Protein AF-A0A2S4XPP6-F1 (afdb_monomer_lite)

Radius of gyration: 17.04 Å; chains: 1; bounding box: 26×26×53 Å

Secondary structure (DSSP, 8-state):
----------------TT---HHHHHHHGGGSPPPPPPSS--SPPPPHHHHHHHHHHHH-

Structure (mmCIF, N/CA/C/O backbone):
data_AF-A0A2S4XPP6-F1
#
_entry.id   AF-A0A2S4XPP6-F1
#
loop_
_atom_site.group_PDB
_atom_site.id
_atom_site.type_symbol
_atom_site.label_atom_id
_atom_site.label_alt_id
_atom_site.label_comp_id
_atom_site.label_asym_id
_atom_site.label_entity_id
_atom_site.label_seq_id
_atom_site.pdbx_PDB_ins_code
_atom_site.Cartn_x
_atom_site.Cartn_y
_atom_site.Cartn_z
_atom_site.occupancy
_atom_site.B_iso_or_equiv
_atom_site.auth_seq_id
_atom_site.auth_comp_id
_atom_site.auth_asym_id
_atom_site.auth_atom_id
_atom_site.pdbx_PDB_model_num
ATOM 1 N N . MET A 1 1 ? 2.067 -13.277 37.506 1.00 40.91 1 MET A N 1
ATOM 2 C CA . MET A 1 1 ? 2.617 -11.927 37.267 1.00 40.91 1 MET A CA 1
ATOM 3 C C . MET A 1 1 ? 1.718 -11.205 36.283 1.00 40.91 1 MET A C 1
ATOM 5 O O . MET A 1 1 ? 1.710 -11.537 35.107 1.00 40.91 1 MET A O 1
ATOM 9 N N . ALA A 1 2 ? 0.882 -10.306 36.793 1.00 47.72 2 ALA A N 1
ATOM 10 C CA . ALA A 1 2 ? -0.006 -9.489 35.984 1.00 47.72 2 ALA A CA 1
ATOM 11 C C . ALA A 1 2 ? 0.752 -8.245 35.510 1.00 47.72 2 ALA A C 1
ATOM 13 O O . ALA A 1 2 ? 1.294 -7.514 36.332 1.00 47.72 2 ALA A O 1
ATOM 14 N N . CYS A 1 3 ? 0.731 -7.974 34.208 1.00 38.62 3 CYS A N 1
ATOM 15 C CA . CYS A 1 3 ? 0.903 -6.617 33.705 1.00 38.62 3 CYS A CA 1
ATOM 16 C C . CYS A 1 3 ? -0.247 -6.334 32.737 1.00 38.62 3 CYS A C 1
ATOM 18 O O . CYS A 1 3 ? -0.137 -6.452 31.521 1.00 38.62 3 CYS A O 1
ATOM 20 N N . ARG A 1 4 ? -1.411 -6.037 33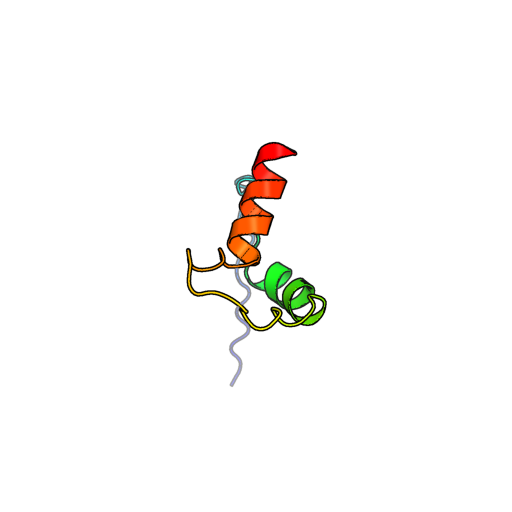.322 1.00 53.50 4 ARG A N 1
ATOM 21 C CA . ARG A 1 4 ? -2.553 -5.464 32.615 1.00 53.50 4 ARG A CA 1
ATOM 22 C C . ARG A 1 4 ? -2.219 -3.992 32.365 1.00 53.50 4 ARG A C 1
ATOM 24 O O . ARG A 1 4 ? -2.505 -3.142 33.203 1.00 53.50 4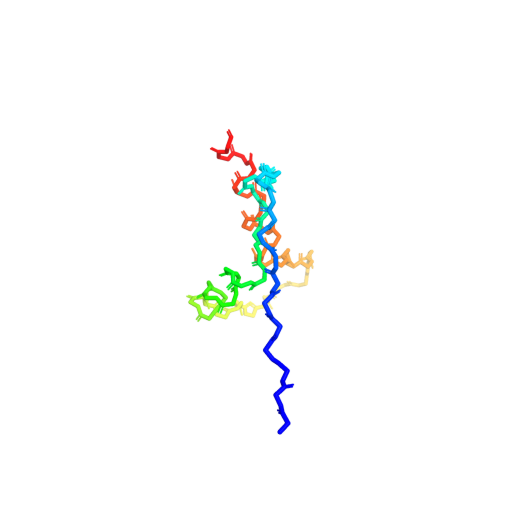 ARG A O 1
ATOM 31 N N . LEU A 1 5 ? -1.589 -3.698 31.231 1.00 52.16 5 LEU A N 1
ATOM 32 C CA . LEU A 1 5 ? -1.436 -2.326 30.757 1.00 52.16 5 LEU A CA 1
ATOM 33 C C . LEU A 1 5 ? -2.780 -1.850 30.197 1.00 52.16 5 LEU A C 1
ATOM 35 O O . LEU A 1 5 ? -3.064 -1.979 29.011 1.00 52.16 5 LEU A O 1
ATOM 39 N N . VAL A 1 6 ? -3.623 -1.292 31.069 1.00 51.31 6 VAL A N 1
ATOM 40 C CA . VAL A 1 6 ? -4.700 -0.393 30.639 1.00 51.31 6 VAL A CA 1
ATOM 41 C C . VAL A 1 6 ? -4.034 0.903 30.175 1.00 51.31 6 VAL A C 1
ATOM 43 O O . VAL A 1 6 ? -3.743 1.807 30.959 1.00 51.31 6 VAL A O 1
ATOM 46 N N . GLY A 1 7 ? -3.734 0.964 28.881 1.00 50.25 7 GLY A N 1
ATOM 47 C CA . GLY A 1 7 ? -3.279 2.166 28.198 1.00 50.25 7 GLY A CA 1
ATOM 48 C C . GLY A 1 7 ? -4.459 3.077 27.880 1.00 50.25 7 GLY A C 1
ATOM 49 O O . GLY A 1 7 ? -5.131 2.899 26.874 1.00 50.25 7 GLY A O 1
ATOM 50 N N . ARG A 1 8 ? -4.708 4.015 28.796 1.00 50.47 8 ARG A N 1
ATOM 51 C CA . ARG A 1 8 ? -5.390 5.314 28.658 1.00 50.47 8 ARG A CA 1
ATOM 52 C C . ARG A 1 8 ? -5.837 5.702 27.239 1.00 50.47 8 ARG A C 1
ATOM 54 O O . ARG A 1 8 ? -5.022 5.805 26.327 1.00 50.47 8 ARG A O 1
ATOM 61 N N . GLY A 1 9 ? -7.122 6.046 27.119 1.00 56.03 9 GLY A N 1
ATOM 62 C CA . GLY A 1 9 ? -7.697 6.677 25.936 1.00 56.03 9 GLY A CA 1
ATOM 63 C C . GLY A 1 9 ? -6.867 7.871 25.465 1.00 56.03 9 GLY A C 1
ATOM 64 O O . GLY A 1 9 ? -6.749 8.885 26.153 1.00 56.03 9 GLY A O 1
ATOM 65 N N . VAL A 1 10 ? -6.301 7.733 24.269 1.00 59.34 10 VAL A N 1
ATOM 66 C CA . VAL A 1 10 ? -5.730 8.832 23.501 1.00 59.34 10 VAL A CA 1
ATOM 67 C C . VAL A 1 10 ? -6.909 9.703 23.073 1.00 59.34 10 VAL A C 1
ATOM 69 O O . VAL A 1 10 ? -7.743 9.279 22.271 1.00 59.34 10 VAL A O 1
ATOM 72 N N . GLY A 1 11 ? -7.025 10.902 23.651 1.00 52.38 11 GLY A N 1
ATOM 73 C CA . GLY A 1 11 ? -7.954 11.918 23.159 1.00 52.38 11 GLY A CA 1
ATOM 74 C C . GLY A 1 11 ? -7.786 12.054 21.646 1.00 52.38 11 GLY A C 1
ATOM 75 O O . GLY A 1 11 ? -6.662 12.001 21.151 1.00 52.38 11 GLY A O 1
ATOM 76 N N . LYS A 1 12 ? -8.900 12.161 20.916 1.00 59.25 12 LYS A N 1
ATOM 77 C CA . LYS A 1 12 ? -8.970 12.178 19.449 1.00 59.25 12 LYS A CA 1
ATOM 78 C C . LYS A 1 12 ? -8.225 13.399 18.869 1.00 59.25 12 LYS A C 1
ATOM 80 O O . LYS A 1 12 ? -8.846 14.301 18.319 1.00 59.25 12 LYS A O 1
ATOM 85 N N . ARG A 1 13 ? -6.890 13.461 18.944 1.00 59.09 13 ARG A N 1
ATOM 86 C CA . ARG A 1 13 ? -6.126 14.143 17.898 1.00 59.09 13 ARG A CA 1
ATOM 87 C C . ARG A 1 13 ? -6.483 13.364 16.650 1.00 59.09 13 ARG A C 1
ATOM 89 O O . ARG A 1 13 ? -6.173 12.176 16.593 1.00 59.09 13 ARG A O 1
ATOM 96 N N . GLN A 1 14 ? -7.222 13.981 15.731 1.00 59.47 14 GLN A N 1
ATOM 97 C CA . GLN A 1 14 ? -7.462 13.378 14.430 1.00 59.47 14 GLN A CA 1
ATOM 98 C C . GLN A 1 14 ? -6.078 13.109 13.845 1.00 59.47 14 GLN A C 1
ATOM 100 O O . GLN A 1 14 ? -5.372 14.032 13.434 1.00 59.47 14 GLN A O 1
ATOM 105 N N . SER A 1 15 ? -5.629 11.855 13.945 1.00 66.81 15 SER A N 1
ATOM 106 C CA . SER A 1 15 ? -4.463 11.409 13.206 1.00 66.81 15 SER A CA 1
ATOM 107 C C . SER A 1 15 ? -4.761 11.762 11.765 1.00 66.81 15 SER A C 1
ATOM 109 O O . SER A 1 15 ? -5.902 11.591 11.325 1.00 66.81 15 SER A O 1
ATOM 111 N N . ARG A 1 16 ? -3.767 12.308 11.063 1.00 82.81 16 ARG A N 1
ATOM 112 C CA . ARG A 1 16 ? -3.917 12.597 9.643 1.00 82.81 16 ARG A CA 1
ATOM 113 C C . ARG A 1 16 ? -4.531 11.346 8.995 1.00 82.81 16 ARG A C 1
ATOM 115 O O . ARG A 1 16 ? -3.952 10.271 9.157 1.00 82.81 16 ARG A O 1
ATOM 122 N N . PRO A 1 17 ? -5.694 11.456 8.348 1.00 85.25 17 PRO A N 1
ATOM 123 C CA . PRO A 1 17 ? -6.512 10.302 7.956 1.00 85.25 17 PRO A CA 1
ATOM 124 C C . PRO A 1 17 ? -5.802 9.367 6.972 1.00 85.25 17 P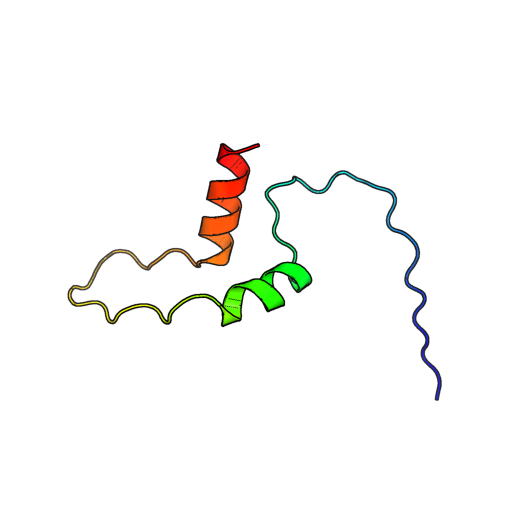RO A C 1
ATOM 126 O O . PRO A 1 17 ? -6.147 8.197 6.855 1.00 85.25 17 PRO A O 1
ATOM 129 N N . TRP A 1 18 ? -4.754 9.866 6.320 1.00 90.56 18 TRP A N 1
ATOM 130 C CA . TRP A 1 18 ? -3.874 9.118 5.433 1.00 90.56 18 TRP A CA 1
ATOM 131 C C . TRP A 1 18 ? -2.695 8.409 6.116 1.00 90.56 18 TRP A C 1
ATOM 133 O O . TRP A 1 18 ? -1.911 7.747 5.440 1.00 90.56 18 TRP A O 1
ATOM 143 N N . ILE A 1 19 ? -2.523 8.535 7.436 1.00 92.38 19 ILE A N 1
ATOM 144 C CA . ILE A 1 19 ? -1.521 7.764 8.182 1.00 92.38 19 ILE A CA 1
ATOM 145 C C . ILE A 1 19 ? -2.105 6.394 8.522 1.00 92.38 19 ILE A C 1
ATOM 147 O O . ILE A 1 19 ? -2.995 6.267 9.360 1.00 92.38 19 ILE A O 1
ATOM 151 N N . VAL A 1 20 ? -1.541 5.358 7.908 1.00 91.81 20 VAL A N 1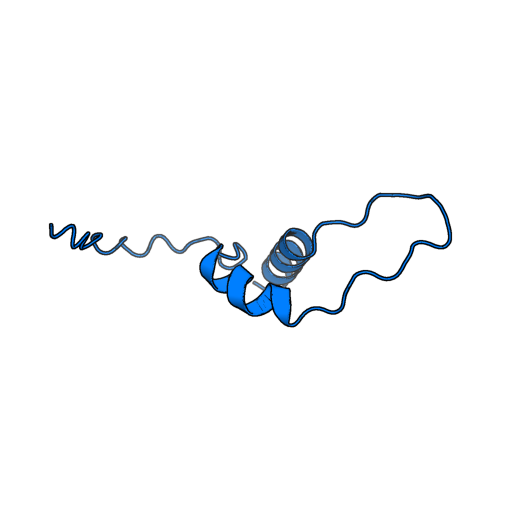
ATOM 152 C CA . VAL A 1 20 ? -1.886 3.957 8.173 1.00 91.81 20 VAL A CA 1
ATOM 153 C C . VAL A 1 20 ? -1.149 3.481 9.429 1.00 91.81 20 VAL A C 1
ATOM 155 O O . VAL A 1 20 ? 0.083 3.481 9.441 1.00 91.81 20 VAL A O 1
ATOM 158 N N . SER A 1 21 ? -1.870 3.075 10.481 1.00 92.31 21 SER A N 1
ATOM 159 C CA . SER A 1 21 ? -1.278 2.506 11.707 1.00 92.31 21 SER A CA 1
ATOM 160 C C . SER A 1 21 ? -0.651 1.130 11.459 1.00 92.31 21 SER A C 1
ATOM 162 O O . SER A 1 21 ? -1.005 0.447 10.498 1.00 92.31 21 SER A O 1
ATOM 164 N N . ASP A 1 22 ? 0.278 0.709 12.322 1.00 92.69 22 ASP A N 1
ATOM 165 C CA . ASP A 1 22 ? 0.911 -0.616 12.208 1.00 92.69 22 ASP A CA 1
ATOM 166 C C . ASP A 1 22 ? -0.110 -1.747 12.388 1.00 92.69 22 ASP A C 1
ATOM 168 O O . ASP A 1 22 ? -0.063 -2.743 11.672 1.00 92.69 22 ASP A O 1
ATOM 172 N N . GLU A 1 23 ? -1.084 -1.558 13.283 1.00 92.81 23 GLU A N 1
ATOM 173 C CA . GLU A 1 23 ? -2.194 -2.495 13.487 1.00 92.81 23 GLU A CA 1
ATOM 174 C C . GLU A 1 23 ? -2.995 -2.693 12.197 1.00 92.81 23 GLU A C 1
ATOM 176 O O . GLU A 1 23 ? -3.174 -3.823 11.751 1.00 92.81 23 GLU A O 1
ATOM 181 N N . LEU A 1 24 ? -3.422 -1.604 11.548 1.00 92.81 24 LEU A N 1
ATOM 182 C CA . LEU A 1 24 ? -4.169 -1.680 10.293 1.00 92.81 24 LEU A CA 1
ATOM 183 C C . LEU A 1 24 ? -3.316 -2.293 9.178 1.00 92.81 24 LEU A C 1
ATOM 185 O O . LEU A 1 24 ? -3.793 -3.134 8.417 1.00 92.81 24 LEU A O 1
ATOM 189 N N . TRP A 1 25 ? -2.045 -1.898 9.101 1.00 95.06 25 TRP A N 1
ATOM 190 C CA . TRP A 1 25 ? -1.110 -2.440 8.125 1.00 95.06 25 TRP A CA 1
ATOM 191 C C . TRP A 1 25 ? -0.932 -3.956 8.277 1.00 95.06 25 TRP A C 1
ATOM 193 O O . TRP A 1 25 ? -0.934 -4.658 7.269 1.00 95.06 25 TRP A O 1
ATOM 203 N N . SER A 1 26 ? -0.891 -4.476 9.510 1.00 96.12 26 SER A N 1
ATOM 204 C CA . SER A 1 26 ? -0.753 -5.915 9.778 1.00 96.12 26 SER A CA 1
ATOM 205 C C . SER A 1 26 ? -1.891 -6.771 9.203 1.00 96.12 26 SER A C 1
ATOM 207 O O . SER A 1 26 ? -1.678 -7.940 8.886 1.00 96.12 26 SER A O 1
ATOM 209 N N . PHE A 1 27 ? -3.081 -6.190 9.015 1.00 95.94 27 PHE A N 1
ATOM 210 C CA . PHE A 1 27 ? -4.218 -6.861 8.380 1.00 95.94 27 PHE A CA 1
ATOM 211 C C . PHE A 1 27 ? -4.208 -6.738 6.853 1.00 95.94 27 PHE A C 1
ATOM 213 O O . PHE A 1 27 ? -4.673 -7.644 6.165 1.00 95.94 27 PHE A O 1
ATOM 220 N N . ILE A 1 28 ? -3.697 -5.627 6.316 1.00 95.19 28 ILE A N 1
ATOM 221 C CA . ILE A 1 28 ? -3.686 -5.344 4.873 1.00 95.19 28 ILE A CA 1
ATOM 222 C C . ILE A 1 28 ? -2.523 -6.056 4.179 1.00 95.19 28 ILE A C 1
ATOM 224 O O . ILE A 1 28 ? -2.715 -6.642 3.117 1.00 95.19 28 ILE A O 1
ATOM 228 N N . GLU A 1 29 ? -1.324 -6.013 4.764 1.00 94.81 29 GLU A N 1
ATOM 229 C CA . GLU A 1 29 ? -0.095 -6.534 4.153 1.00 94.81 29 GLU A CA 1
ATOM 230 C C . GLU A 1 29 ? -0.212 -7.993 3.673 1.00 94.81 29 GLU A C 1
ATOM 232 O O . GLU A 1 29 ? 0.158 -8.252 2.527 1.00 94.81 29 GLU A O 1
ATOM 237 N N . PRO A 1 30 ? -0.783 -8.941 4.446 1.00 96.19 30 PRO A N 1
ATOM 238 C CA . PRO A 1 30 ? -0.903 -10.334 4.009 1.00 96.19 30 PRO A CA 1
ATOM 239 C C . PRO A 1 30 ? -1.850 -10.542 2.821 1.00 96.19 30 PRO A C 1
ATOM 241 O O . PRO A 1 30 ? -1.781 -11.577 2.161 1.00 96.19 30 PRO A O 1
ATOM 244 N N . LEU A 1 31 ? -2.749 -9.588 2.561 1.00 95.56 31 LEU A N 1
ATOM 245 C CA . LEU A 1 31 ? -3.707 -9.649 1.455 1.00 95.56 31 LEU A CA 1
ATOM 246 C C . LEU A 1 31 ? -3.093 -9.174 0.133 1.00 95.56 31 LEU A C 1
ATOM 248 O O . LEU A 1 31 ? -3.662 -9.417 -0.933 1.00 95.56 31 LEU A O 1
ATOM 252 N N . LEU A 1 32 ? -1.950 -8.486 0.185 1.00 93.75 32 LEU A N 1
ATOM 253 C CA . LEU A 1 32 ? -1.278 -7.987 -1.004 1.00 93.75 32 LEU A CA 1
ATOM 254 C C . LEU A 1 32 ? -0.503 -9.114 -1.705 1.00 93.75 32 LEU A C 1
ATOM 256 O O . LEU A 1 32 ? 0.146 -9.940 -1.055 1.00 93.75 32 LEU A O 1
ATOM 260 N N . PRO A 1 33 ? -0.527 -9.159 -3.048 1.00 92.75 33 PRO A N 1
ATOM 261 C CA . PRO A 1 33 ? 0.269 -10.123 -3.789 1.00 92.75 33 PRO A CA 1
ATOM 262 C C . PRO A 1 33 ? 1.762 -9.835 -3.608 1.00 92.75 33 PRO A C 1
ATOM 264 O O . PRO A 1 33 ? 2.188 -8.682 -3.505 1.00 92.75 33 PRO A O 1
ATOM 267 N N . LYS A 1 34 ? 2.580 -10.892 -3.644 1.00 90.19 34 LYS A N 1
ATOM 268 C CA . LYS A 1 34 ? 4.039 -10.743 -3.611 1.00 90.19 34 LYS A CA 1
ATOM 269 C C . LYS A 1 34 ? 4.510 -9.879 -4.792 1.00 90.19 34 LYS A C 1
ATOM 271 O O . LYS A 1 34 ? 4.013 -10.067 -5.907 1.00 90.19 34 LYS A O 1
ATOM 276 N N . PRO A 1 35 ? 5.487 -8.974 -4.589 1.00 85.94 35 PRO A N 1
ATOM 277 C CA . PRO A 1 35 ? 6.034 -8.173 -5.674 1.00 85.94 35 PRO A CA 1
ATOM 278 C C . PRO A 1 35 ? 6.567 -9.057 -6.803 1.00 85.94 35 PRO A C 1
ATOM 280 O O . PRO A 1 35 ? 7.326 -9.997 -6.560 1.00 85.94 35 PRO A O 1
ATOM 283 N N . ALA A 1 36 ? 6.187 -8.740 -8.041 1.00 85.06 36 ALA A N 1
ATOM 284 C CA . ALA A 1 36 ? 6.700 -9.444 -9.207 1.00 85.06 36 ALA A CA 1
ATOM 285 C C . ALA A 1 36 ? 8.227 -9.254 -9.333 1.00 85.06 36 ALA A C 1
ATOM 287 O O . ALA A 1 36 ? 8.734 -8.162 -9.036 1.00 85.06 36 ALA A O 1
ATOM 288 N N . PRO A 1 37 ? 8.966 -10.280 -9.798 1.00 83.81 37 PRO A N 1
ATOM 289 C CA . PRO A 1 37 ? 10.386 -10.147 -10.096 1.00 83.81 37 PRO A CA 1
ATOM 290 C C . PRO A 1 37 ? 10.625 -9.011 -11.094 1.00 83.81 37 PRO A C 1
ATOM 292 O O . PRO A 1 37 ? 9.892 -8.863 -12.074 1.00 83.81 37 PRO A O 1
ATOM 295 N N . LYS A 1 38 ? 11.659 -8.199 -10.863 1.00 81.75 38 LYS A N 1
ATOM 296 C CA . LYS A 1 38 ? 12.025 -7.139 -11.810 1.00 81.75 38 LYS A CA 1
ATOM 297 C C . LYS A 1 38 ? 12.745 -7.741 -13.017 1.00 81.75 38 LYS A C 1
ATOM 299 O O . LYS A 1 38 ? 13.759 -8.405 -12.844 1.00 81.75 38 LYS A O 1
ATOM 304 N N . LEU A 1 39 ? 12.251 -7.445 -14.222 1.00 79.94 39 LEU A N 1
ATOM 305 C CA . LEU A 1 39 ? 12.889 -7.830 -15.492 1.00 79.94 39 LEU A CA 1
ATOM 306 C C . LEU A 1 39 ? 14.042 -6.893 -15.892 1.00 79.94 39 LEU A C 1
ATOM 308 O O . LEU A 1 39 ? 14.945 -7.296 -16.613 1.00 79.94 39 LEU A O 1
ATOM 312 N N . VAL A 1 40 ? 14.020 -5.647 -15.414 1.00 83.38 40 VAL A N 1
ATOM 313 C CA . VAL A 1 40 ? 15.027 -4.615 -15.699 1.00 83.38 40 VAL A CA 1
ATOM 314 C C . VAL A 1 40 ? 15.383 -3.855 -14.427 1.00 83.38 40 VAL A C 1
ATOM 316 O O . VAL A 1 40 ? 14.519 -3.541 -13.600 1.00 83.38 40 VAL A O 1
ATOM 319 N N . SER A 1 41 ? 16.671 -3.551 -14.265 1.00 82.00 41 SER A N 1
ATOM 320 C CA . SER A 1 41 ? 17.166 -2.702 -13.184 1.00 82.00 41 SER A CA 1
ATOM 321 C C . SER A 1 41 ? 16.698 -1.262 -13.393 1.00 82.00 41 SER A C 1
ATOM 323 O O . SER A 1 41 ? 16.862 -0.694 -14.469 1.00 82.00 41 SER A O 1
ATOM 325 N N . GLY A 1 42 ? 16.127 -0.662 -12.354 1.00 86.06 42 GLY A N 1
ATOM 326 C CA . GLY A 1 42 ? 15.594 0.696 -12.388 1.00 86.06 42 GLY A CA 1
ATOM 327 C C . GLY A 1 42 ? 15.257 1.174 -10.983 1.00 86.06 42 GLY A C 1
ATOM 328 O O . GLY A 1 42 ? 15.666 0.551 -9.997 1.00 86.06 42 GLY A O 1
ATOM 329 N N . ARG A 1 43 ? 14.480 2.258 -10.873 1.00 88.56 43 ARG A N 1
ATOM 330 C CA . ARG A 1 43 ? 14.130 2.843 -9.572 1.00 88.56 43 ARG A CA 1
ATOM 331 C C . ARG A 1 43 ? 13.564 1.772 -8.619 1.00 88.56 43 ARG A C 1
ATOM 333 O O . ARG A 1 43 ? 12.723 0.959 -9.029 1.00 88.56 43 ARG A O 1
ATOM 340 N N . PRO A 1 44 ? 14.016 1.720 -7.354 1.00 87.12 44 PRO A N 1
ATOM 341 C CA . PRO A 1 44 ? 13.400 0.872 -6.340 1.00 87.12 44 PRO A CA 1
ATOM 342 C C . PRO A 1 44 ? 11.889 1.119 -6.252 1.00 87.12 44 PRO A C 1
ATOM 344 O O . PRO A 1 44 ? 11.426 2.243 -6.446 1.00 87.12 44 PRO A O 1
ATOM 347 N N . ARG A 1 45 ? 11.118 0.053 -5.999 1.00 88.31 45 ARG A N 1
ATOM 348 C CA . ARG A 1 45 ? 9.669 0.176 -5.796 1.00 88.31 45 ARG A CA 1
ATOM 349 C C . ARG A 1 45 ? 9.444 0.883 -4.458 1.00 88.31 45 ARG A C 1
ATOM 351 O O . ARG A 1 45 ? 10.138 0.579 -3.490 1.00 88.31 45 ARG A O 1
ATOM 358 N N . VAL A 1 46 ? 8.491 1.808 -4.414 1.00 93.00 46 VAL A N 1
ATOM 359 C CA . VAL A 1 46 ? 8.050 2.420 -3.155 1.00 93.00 46 VAL A CA 1
ATOM 360 C C . VAL A 1 46 ? 7.394 1.336 -2.287 1.00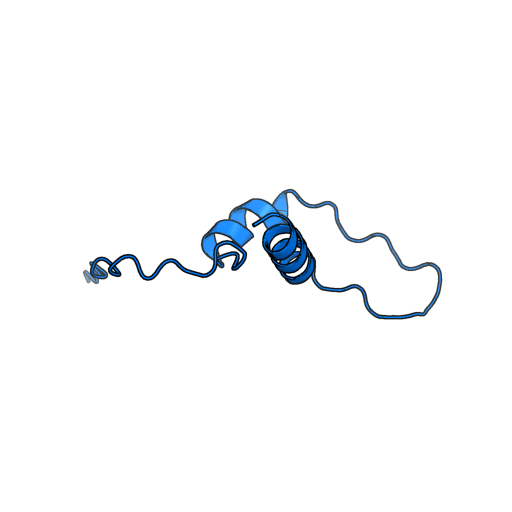 93.00 46 VAL A C 1
ATOM 362 O O . VAL A 1 46 ? 6.622 0.546 -2.830 1.00 93.00 46 VAL A O 1
ATOM 365 N N . PRO A 1 47 ? 7.673 1.265 -0.973 1.00 92.94 47 PRO A N 1
ATOM 366 C CA . PRO A 1 47 ? 6.995 0.326 -0.086 1.00 92.94 47 PRO A CA 1
ATOM 367 C C . PRO A 1 47 ? 5.475 0.491 -0.149 1.00 92.94 47 PRO A C 1
ATOM 369 O O . PRO A 1 47 ? 4.971 1.616 -0.123 1.00 92.94 47 PRO A O 1
ATOM 372 N N . ASP A 1 48 ? 4.741 -0.619 -0.175 1.00 94.88 48 ASP A N 1
ATOM 373 C CA . ASP A 1 48 ? 3.292 -0.603 -0.410 1.00 94.88 48 ASP A CA 1
ATOM 374 C C . ASP A 1 48 ? 2.536 0.224 0.645 1.00 94.88 48 ASP A C 1
ATOM 376 O O . ASP A 1 48 ? 1.609 0.959 0.308 1.00 94.88 48 ASP A O 1
ATOM 380 N N . ARG A 1 49 ? 3.005 0.227 1.902 1.00 95.44 49 ARG A N 1
ATOM 381 C CA . ARG A 1 49 ? 2.452 1.081 2.965 1.00 95.44 49 ARG A CA 1
ATOM 382 C C . ARG A 1 49 ? 2.582 2.569 2.659 1.00 95.44 49 ARG A C 1
ATOM 384 O O . ARG A 1 49 ? 1.645 3.327 2.880 1.00 95.44 49 ARG A O 1
ATOM 391 N N . GLN A 1 50 ? 3.739 3.000 2.155 1.00 95.19 50 GLN A N 1
ATOM 392 C CA . GLN A 1 50 ? 3.955 4.405 1.801 1.00 95.19 50 GLN A CA 1
ATOM 393 C C . GLN A 1 50 ? 3.099 4.804 0.599 1.00 95.19 50 GLN A C 1
ATOM 395 O O . GLN A 1 50 ? 2.539 5.899 0.591 1.00 95.19 50 GLN A O 1
ATOM 400 N N . ALA A 1 51 ? 2.956 3.910 -0.383 1.00 95.19 51 ALA A N 1
ATOM 401 C CA . ALA A 1 51 ? 2.062 4.130 -1.513 1.00 95.19 51 ALA A CA 1
ATOM 402 C C . ALA A 1 51 ? 0.601 4.270 -1.051 1.00 95.19 51 ALA A C 1
ATOM 404 O O . ALA A 1 51 ? -0.074 5.211 -1.461 1.00 95.19 51 ALA A O 1
ATOM 405 N N . LEU A 1 52 ? 0.141 3.405 -0.138 1.00 95.00 52 LEU A N 1
ATOM 406 C CA . LEU A 1 52 ? -1.200 3.479 0.444 1.00 95.00 52 LEU A CA 1
ATOM 407 C C . LEU A 1 52 ? -1.432 4.801 1.187 1.00 95.00 52 LEU A C 1
ATOM 409 O O . LEU A 1 52 ? -2.454 5.445 0.967 1.00 95.00 52 LEU A O 1
ATOM 413 N N . CYS A 1 53 ? -0.469 5.254 1.998 1.00 95.88 53 CYS A N 1
ATOM 414 C CA . CYS A 1 53 ? -0.545 6.570 2.639 1.00 95.88 53 CYS A CA 1
ATOM 415 C C . CYS A 1 53 ? -0.682 7.704 1.606 1.00 95.88 53 CYS A C 1
ATOM 417 O O . CYS A 1 53 ? -1.467 8.625 1.802 1.00 95.88 53 CYS A O 1
ATOM 419 N N . GLY A 1 54 ? 0.060 7.642 0.496 1.00 95.69 54 GLY A N 1
ATOM 420 C CA . GLY A 1 54 ? -0.041 8.627 -0.585 1.00 95.69 54 GLY A CA 1
ATOM 421 C C . GLY A 1 54 ? -1.409 8.625 -1.273 1.00 95.69 54 GLY A C 1
ATOM 422 O O . GLY A 1 54 ? -1.969 9.690 -1.514 1.00 95.69 54 GLY A O 1
ATOM 423 N N . ILE A 1 55 ? -1.975 7.442 -1.532 1.00 95.31 55 ILE A N 1
ATOM 424 C CA . ILE A 1 55 ? -3.321 7.296 -2.109 1.00 95.31 55 ILE A CA 1
ATOM 425 C C . ILE A 1 55 ? -4.369 7.910 -1.174 1.00 95.31 55 ILE A C 1
ATOM 427 O O . ILE A 1 55 ? -5.174 8.727 -1.609 1.00 95.31 55 ILE A O 1
ATOM 431 N N . LEU A 1 56 ? -4.330 7.574 0.118 1.00 94.25 56 LEU A N 1
ATOM 432 C CA . LEU A 1 56 ? -5.273 8.110 1.103 1.00 94.25 56 LEU A CA 1
ATOM 433 C C . LEU A 1 56 ? -5.139 9.627 1.283 1.00 94.25 56 LEU A C 1
ATOM 435 O O . LEU A 1 56 ? -6.134 10.289 1.550 1.00 94.25 56 LEU A O 1
ATOM 439 N N . PHE A 1 57 ? -3.933 10.181 1.129 1.00 94.81 57 PHE A N 1
ATOM 440 C CA . PHE A 1 57 ? -3.708 11.627 1.190 1.00 94.81 57 PHE A CA 1
ATOM 441 C C . PHE A 1 57 ? -4.400 12.365 0.043 1.00 94.81 57 PHE A C 1
ATOM 443 O O . PHE A 1 57 ? -4.927 13.445 0.259 1.00 94.81 57 PHE A O 1
ATOM 450 N N . VAL A 1 58 ? -4.404 11.786 -1.162 1.00 96.25 58 VAL A N 1
ATOM 451 C CA . VAL A 1 58 ? -5.076 12.377 -2.331 1.00 96.25 58 VAL A CA 1
ATOM 452 C C . VAL A 1 58 ? -6.598 12.277 -2.220 1.00 96.25 58 VAL A C 1
ATOM 454 O O . VAL A 1 58 ? -7.303 13.142 -2.727 1.00 96.25 58 VAL A O 1
ATOM 457 N N . LEU A 1 59 ? -7.104 11.209 -1.600 1.00 94.19 59 LEU A N 1
ATOM 458 C CA . LEU A 1 59 ? -8.542 10.956 -1.482 1.00 94.19 59 LEU A CA 1
ATOM 459 C C . LEU A 1 59 ? -9.224 11.718 -0.340 1.00 94.19 59 LEU A C 1
ATOM 461 O O . LEU A 1 59 ? -10.453 11.740 -0.297 1.00 94.19 59 LEU A O 1
ATOM 465 N N . HIS A 1 60 ? -8.455 12.274 0.592 1.00 86.00 60 HIS A N 1
ATOM 466 C CA . HIS A 1 60 ? -8.973 13.025 1.729 1.00 86.00 60 HIS A CA 1
ATOM 467 C C . HIS A 1 60 ? -9.065 14.522 1.424 1.00 86.00 60 HIS A C 1
ATOM 469 O O . HIS A 1 60 ? -10.020 15.158 1.924 1.00 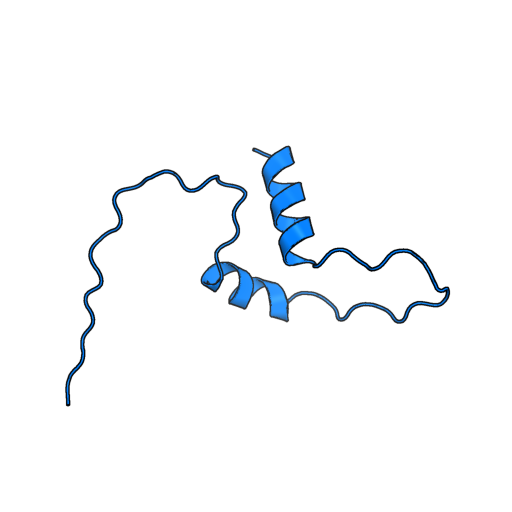86.00 60 HIS A O 1
#

Sequence (60 aa):
MACRLVGRGVGKRQSRPWIVSDELWSFIEPLLPKPAPKLVSGRPRVPDRQALCGILFVLH

Foldseek 3Di:
DDDPPPPDDDDCPPDPQLQQDPVNCVVVVVVDDDDDDDPDDDDDDDPPSVVSSVVRNVVD

pLDDT: mean 81.7, std 17.36, range [38.62, 96.25]